Protein AF-A0A495REM9-F1 (afdb_monomer_lite)

Sequence (125 aa):
MIEILTAFIDEENCIGCGKCIRVCPTDAIVGAKHFLHTIVPKLCTSCEECINACPTDCISLKTPCAPMSEERESTLKAQKQQRILAAKNQPTVIQVPQQEAPDQRKQQIADAIARVKARKSGMLK

Foldseek 3Di:
DDQQKFKAFDQVQDQQCCQLCVQQPQSQWDDHRRTDIGGNSVRGPVPCRSCVRGPRSRMDIDRPDPDDDPVVVVVVVVVVVVVVVVCVPDPPPPPDPPPDPPVVVVVVVVVVVVVVVCVVVPVPD

Structure (mmCIF, N/CA/C/O backbone):
data_AF-A0A495REM9-F1
#
_entry.id   AF-A0A495REM9-F1
#
loop_
_atom_site.group_PDB
_atom_site.id
_atom_site.type_symbol
_atom_site.label_atom_id
_atom_site.label_alt_id
_atom_site.label_comp_id
_atom_site.label_asym_id
_atom_site.label_entity_id
_atom_site.label_seq_id
_atom_site.pdbx_PDB_ins_code
_atom_site.Cartn_x
_atom_site.Cartn_y
_atom_site.Cartn_z
_atom_site.occupancy
_atom_site.B_iso_or_equiv
_atom_site.auth_seq_id
_atom_site.auth_comp_id
_atom_site.auth_asym_id
_atom_site.auth_atom_id
_atom_site.pdbx_PDB_model_num
ATOM 1 N N . MET A 1 1 ? 27.442 -4.050 -0.912 1.00 50.69 1 MET A N 1
ATOM 2 C CA . MET A 1 1 ? 26.341 -3.399 -0.175 1.00 50.69 1 MET A CA 1
ATOM 3 C C . MET A 1 1 ? 25.117 -3.581 -1.053 1.00 50.69 1 MET A C 1
ATOM 5 O O . MET A 1 1 ? 25.155 -3.111 -2.178 1.00 50.69 1 MET A O 1
ATOM 9 N N . ILE A 1 2 ? 24.150 -4.407 -0.651 1.00 60.31 2 ILE A N 1
ATOM 10 C CA . ILE A 1 2 ? 22.954 -4.658 -1.468 1.00 60.31 2 ILE A CA 1
ATOM 11 C C . ILE A 1 2 ? 21.946 -3.582 -1.076 1.00 60.31 2 ILE A C 1
ATOM 13 O O . ILE A 1 2 ? 21.484 -3.567 0.064 1.00 60.31 2 ILE A O 1
ATOM 17 N N . GLU A 1 3 ? 21.668 -2.654 -1.985 1.00 67.12 3 GLU A N 1
ATOM 18 C CA . GLU A 1 3 ? 20.599 -1.675 -1.812 1.00 67.12 3 GLU A CA 1
ATOM 19 C C . GLU A 1 3 ? 19.264 -2.392 -2.012 1.00 67.12 3 GLU A C 1
ATOM 21 O O . GLU A 1 3 ? 18.839 -2.661 -3.131 1.00 67.12 3 GLU A O 1
ATOM 26 N N . ILE A 1 4 ? 18.629 -2.787 -0.909 1.00 80.75 4 ILE A N 1
ATOM 27 C CA . ILE A 1 4 ? 17.274 -3.334 -0.950 1.00 80.75 4 ILE A CA 1
ATOM 28 C C . ILE A 1 4 ? 16.324 -2.148 -1.095 1.00 80.75 4 ILE A C 1
ATOM 30 O O . ILE A 1 4 ? 16.265 -1.292 -0.215 1.00 80.75 4 ILE A O 1
ATOM 34 N N . LEU A 1 5 ? 15.582 -2.104 -2.197 1.00 91.31 5 LEU A N 1
ATOM 35 C CA . LEU A 1 5 ? 14.526 -1.125 -2.422 1.00 91.31 5 LEU A CA 1
ATOM 36 C C . LEU A 1 5 ? 13.169 -1.736 -2.082 1.00 91.31 5 LEU A C 1
ATOM 38 O O . LEU A 1 5 ? 12.933 -2.934 -2.227 1.00 91.31 5 LEU A O 1
ATOM 42 N N . THR A 1 6 ? 12.253 -0.908 -1.601 1.00 94.31 6 THR A N 1
ATOM 43 C CA . THR A 1 6 ? 10.878 -1.305 -1.305 1.00 94.31 6 THR A CA 1
ATOM 44 C C . THR A 1 6 ? 9.934 -0.269 -1.884 1.00 94.31 6 THR A C 1
ATOM 46 O O . THR A 1 6 ? 10.177 0.933 -1.785 1.00 94.31 6 THR A O 1
ATOM 49 N N . ALA A 1 7 ? 8.845 -0.725 -2.494 1.00 96.38 7 ALA A N 1
ATOM 50 C CA . ALA A 1 7 ? 7.817 0.182 -2.973 1.00 96.38 7 ALA A CA 1
ATOM 51 C C . ALA A 1 7 ? 7.105 0.878 -1.796 1.00 96.38 7 ALA A C 1
ATOM 53 O O . ALA A 1 7 ? 6.844 0.285 -0.750 1.00 96.38 7 ALA A O 1
ATOM 54 N N . PHE A 1 8 ? 6.775 2.148 -1.987 1.00 96.38 8 PHE A N 1
ATOM 55 C CA . PHE A 1 8 ? 6.133 3.038 -1.034 1.00 96.38 8 PHE A CA 1
ATOM 56 C C . PHE A 1 8 ? 4.952 3.722 -1.722 1.00 96.38 8 PHE A C 1
ATOM 58 O O . PHE A 1 8 ? 5.110 4.270 -2.813 1.00 96.38 8 PHE A O 1
ATOM 65 N N . ILE A 1 9 ? 3.786 3.691 -1.080 1.00 97.31 9 ILE A N 1
ATOM 66 C CA . ILE A 1 9 ? 2.550 4.303 -1.578 1.00 97.31 9 ILE A CA 1
ATOM 67 C C . ILE A 1 9 ? 2.369 5.641 -0.868 1.00 97.31 9 ILE A C 1
ATOM 69 O O . ILE A 1 9 ? 2.389 5.691 0.358 1.00 97.31 9 ILE A O 1
ATOM 73 N N . ASP A 1 10 ? 2.200 6.707 -1.640 1.00 97.12 10 ASP A N 1
ATOM 74 C CA . ASP A 1 10 ? 1.816 8.015 -1.125 1.00 97.12 10 ASP A CA 1
ATOM 75 C C . ASP A 1 10 ? 0.325 8.026 -0.762 1.00 97.12 10 ASP A C 1
ATOM 77 O O . ASP A 1 10 ? -0.547 7.857 -1.619 1.00 97.12 10 ASP A O 1
ATOM 81 N N . GLU A 1 11 ? 0.047 8.183 0.530 1.00 95.62 11 GLU A N 1
ATOM 82 C CA . GLU A 1 11 ? -1.293 8.089 1.107 1.00 95.62 11 GLU A CA 1
ATOM 83 C C . GLU A 1 11 ? -2.210 9.217 0.620 1.00 95.62 11 GLU A C 1
ATOM 85 O O . GLU A 1 11 ? -3.384 8.966 0.353 1.00 95.62 11 GLU A O 1
ATOM 90 N N . GLU A 1 12 ? -1.671 10.418 0.403 1.00 96.50 12 GLU A N 1
ATOM 91 C CA . GLU A 1 12 ? -2.445 11.593 -0.024 1.00 96.50 12 GLU A CA 1
ATOM 92 C C . GLU A 1 12 ? -2.982 11.448 -1.460 1.00 96.50 12 GLU A C 1
ATOM 94 O O . GLU A 1 12 ? -4.020 12.004 -1.815 1.00 96.50 12 GLU A O 1
ATOM 99 N N . ASN A 1 13 ? -2.291 10.660 -2.289 1.00 97.25 13 ASN A N 1
ATOM 100 C CA . ASN A 1 13 ? -2.597 10.477 -3.711 1.00 97.25 13 ASN A CA 1
ATOM 101 C C . ASN A 1 13 ? -3.208 9.100 -4.034 1.00 97.25 13 ASN A C 1
ATOM 103 O O . ASN A 1 13 ? -3.573 8.811 -5.182 1.00 97.25 13 ASN A O 1
ATOM 107 N N . CYS A 1 14 ? -3.338 8.223 -3.036 1.00 97.75 14 CYS A N 1
ATOM 108 C CA . CYS A 1 14 ? -3.898 6.891 -3.212 1.00 97.75 14 CYS A CA 1
ATOM 109 C C . CYS A 1 14 ? -5.432 6.921 -3.158 1.00 97.75 14 CYS A C 1
ATOM 111 O O . CYS A 1 14 ? -6.049 6.984 -2.100 1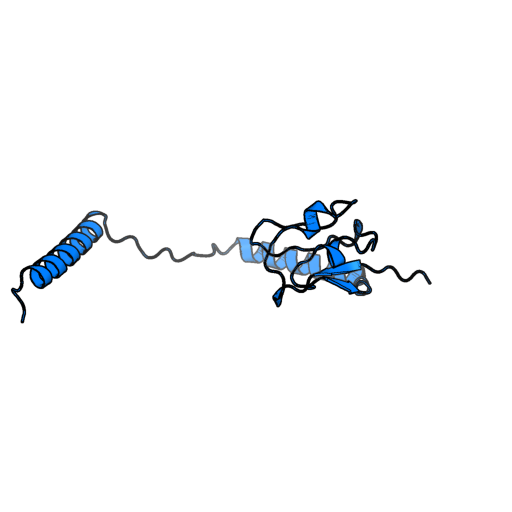.00 97.75 14 CYS A O 1
ATOM 113 N N . ILE A 1 15 ? -6.077 6.762 -4.314 1.00 97.12 15 ILE A N 1
ATOM 114 C CA . ILE A 1 15 ? -7.551 6.758 -4.432 1.00 97.12 15 ILE A CA 1
ATOM 115 C C . ILE A 1 15 ? -8.213 5.405 -4.113 1.00 97.12 15 ILE A C 1
ATOM 117 O O . ILE A 1 15 ? -9.405 5.207 -4.356 1.00 97.12 15 ILE A O 1
ATOM 121 N N . GLY A 1 16 ? -7.443 4.413 -3.664 1.00 97.12 16 GLY A N 1
ATOM 122 C CA . GLY A 1 16 ? -7.987 3.100 -3.315 1.00 97.12 16 GLY A CA 1
ATOM 123 C C . GLY A 1 16 ? -8.529 2.277 -4.498 1.00 97.12 16 GLY A C 1
ATOM 124 O O . GLY A 1 16 ? -9.467 1.496 -4.326 1.00 97.12 16 GLY A O 1
ATOM 125 N N . CYS A 1 17 ? -7.968 2.428 -5.707 1.00 97.06 17 CYS A N 1
ATOM 126 C CA . CYS A 1 17 ? -8.477 1.747 -6.910 1.00 97.06 17 CYS A CA 1
ATOM 127 C C . CYS A 1 17 ? -8.235 0.222 -6.939 1.00 97.06 17 CYS A C 1
ATOM 129 O O . CYS A 1 17 ? -8.956 -0.498 -7.632 1.00 97.06 17 CYS A O 1
ATOM 131 N N . GLY A 1 18 ? -7.222 -0.274 -6.217 1.00 96.44 18 GLY A N 1
ATOM 132 C CA . GLY A 1 18 ? -6.904 -1.702 -6.089 1.00 96.44 18 GLY A CA 1
ATOM 133 C C . GLY A 1 18 ? -6.234 -2.354 -7.307 1.00 96.44 18 GLY A C 1
ATOM 134 O O . GLY A 1 18 ? -6.081 -3.574 -7.326 1.00 96.44 18 GLY A O 1
ATOM 135 N N . LYS A 1 19 ? -5.824 -1.587 -8.330 1.00 97.38 19 LYS A N 1
ATOM 136 C CA . LYS A 1 19 ? -5.092 -2.136 -9.491 1.00 97.38 19 LYS A CA 1
ATOM 137 C C . LYS A 1 19 ? -3.729 -2.711 -9.097 1.00 97.38 19 LYS A C 1
ATOM 139 O O . LYS A 1 19 ? -3.368 -3.777 -9.579 1.00 97.38 19 LYS A O 1
ATOM 144 N N . CYS A 1 20 ? -3.027 -2.045 -8.180 1.00 97.75 20 CYS A N 1
ATOM 145 C CA . CYS A 1 20 ? -1.722 -2.464 -7.672 1.00 97.75 20 CYS A CA 1
ATOM 146 C C . CYS A 1 20 ? -1.748 -3.852 -7.005 1.00 97.75 20 CYS A C 1
ATOM 148 O O . CYS A 1 20 ? -0.818 -4.625 -7.208 1.00 97.75 20 CYS A O 1
ATOM 150 N N . ILE A 1 21 ? -2.823 -4.205 -6.285 1.00 97.12 21 ILE A N 1
ATOM 151 C CA . ILE A 1 21 ? -2.984 -5.540 -5.679 1.00 97.12 21 ILE A CA 1
ATOM 152 C C . ILE A 1 21 ? -2.976 -6.625 -6.762 1.00 97.12 21 ILE A C 1
ATOM 154 O O . ILE A 1 21 ? -2.282 -7.621 -6.628 1.00 97.12 21 ILE A O 1
ATOM 158 N N . ARG A 1 22 ? -3.720 -6.426 -7.858 1.00 96.38 22 ARG A N 1
ATOM 159 C CA . ARG A 1 22 ? -3.919 -7.460 -8.891 1.00 96.38 22 ARG A CA 1
ATOM 160 C C . ARG A 1 22 ? -2.660 -7.799 -9.682 1.00 96.38 22 ARG A C 1
ATOM 162 O O . ARG A 1 22 ? -2.599 -8.874 -10.264 1.00 96.38 22 ARG A O 1
ATOM 169 N N . VAL A 1 23 ? -1.716 -6.864 -9.763 1.00 97.81 23 VAL A N 1
ATOM 170 C CA . VAL A 1 23 ? -0.471 -7.031 -10.526 1.00 97.81 23 VAL A CA 1
ATOM 171 C C . VAL A 1 23 ? 0.702 -7.464 -9.652 1.00 97.81 23 VAL A C 1
ATOM 173 O O . VAL A 1 23 ? 1.760 -7.775 -10.182 1.00 97.81 23 VAL A O 1
ATOM 176 N N . CYS A 1 24 ? 0.555 -7.455 -8.323 1.00 98.00 24 CYS A N 1
ATOM 177 C CA . CYS A 1 24 ? 1.653 -7.791 -7.431 1.00 98.00 24 CYS A CA 1
ATOM 178 C C . CYS A 1 24 ? 1.891 -9.312 -7.439 1.00 98.00 24 CYS A C 1
ATOM 180 O O . CYS A 1 24 ? 1.033 -10.051 -6.966 1.00 98.00 24 CYS A O 1
ATOM 182 N N . PRO A 1 25 ? 3.049 -9.807 -7.914 1.00 97.19 25 PRO A N 1
ATOM 183 C CA . PRO A 1 25 ? 3.290 -11.247 -8.042 1.00 97.19 25 PRO A CA 1
ATOM 184 C C . PRO A 1 25 ? 3.497 -11.964 -6.700 1.00 97.19 25 PRO A C 1
ATOM 186 O O . PRO A 1 25 ? 3.475 -13.190 -6.648 1.00 97.19 25 PRO A O 1
ATOM 189 N N . THR A 1 26 ? 3.748 -11.215 -5.625 1.00 97.62 26 THR A N 1
ATOM 190 C CA . THR A 1 26 ? 4.027 -11.741 -4.280 1.00 97.62 26 THR A CA 1
ATOM 191 C C . THR A 1 26 ? 2.970 -11.350 -3.254 1.00 97.62 26 THR A C 1
ATOM 193 O O . THR A 1 26 ? 3.192 -11.533 -2.058 1.00 97.62 26 THR A O 1
ATOM 196 N N . ASP A 1 27 ? 1.855 -10.762 -3.701 1.00 96.69 27 ASP A N 1
ATOM 197 C CA . ASP A 1 27 ? 0.787 -10.255 -2.833 1.00 96.69 27 ASP A CA 1
ATOM 198 C C . ASP A 1 27 ? 1.301 -9.334 -1.704 1.00 96.69 27 ASP A C 1
ATOM 200 O O . ASP A 1 27 ? 0.770 -9.290 -0.595 1.00 96.69 27 ASP A O 1
ATOM 204 N N . ALA A 1 28 ? 2.353 -8.554 -1.979 1.00 97.44 28 ALA A N 1
ATOM 205 C CA . ALA A 1 28 ? 2.977 -7.671 -0.994 1.00 97.44 28 ALA A CA 1
ATOM 206 C C . ALA A 1 28 ? 2.130 -6.434 -0.644 1.00 97.44 28 ALA A C 1
ATOM 208 O O . ALA A 1 28 ? 2.526 -5.657 0.223 1.00 97.44 28 ALA A O 1
ATOM 209 N N . ILE A 1 29 ? 1.004 -6.203 -1.321 1.00 97.69 29 ILE A N 1
ATOM 210 C CA . ILE A 1 29 ? 0.173 -5.004 -1.165 1.00 97.69 29 ILE A CA 1
ATOM 211 C C . ILE A 1 29 ? -1.129 -5.375 -0.463 1.00 97.69 29 ILE A C 1
ATOM 213 O O . ILE A 1 29 ? -1.889 -6.209 -0.944 1.00 97.69 29 ILE A O 1
ATOM 217 N N . VAL A 1 30 ? -1.411 -4.705 0.652 1.00 97.25 30 VAL A N 1
ATOM 218 C CA . VAL A 1 30 ? -2.603 -4.920 1.477 1.00 97.25 30 VAL A CA 1
ATOM 219 C C . VAL A 1 30 ? -3.493 -3.687 1.410 1.00 97.25 30 VAL A C 1
ATOM 221 O O . VAL A 1 30 ? -3.012 -2.558 1.457 1.00 97.25 30 VAL A O 1
ATOM 224 N N . GLY A 1 31 ? -4.801 -3.893 1.302 1.00 95.12 31 GLY A N 1
ATOM 225 C CA . GLY A 1 31 ? -5.797 -2.827 1.285 1.00 95.12 31 GLY A CA 1
ATOM 226 C C . GLY A 1 31 ? -7.154 -3.349 0.829 1.00 95.12 31 GLY A C 1
ATOM 227 O O . GLY A 1 31 ? -7.339 -4.548 0.620 1.00 95.12 31 GLY A O 1
ATOM 228 N N . ALA A 1 32 ? -8.110 -2.440 0.677 1.00 93.38 32 ALA A N 1
ATOM 229 C CA . ALA A 1 32 ? -9.445 -2.749 0.185 1.00 93.38 32 ALA A CA 1
ATOM 230 C C . ALA A 1 32 ? -9.896 -1.693 -0.827 1.00 93.38 32 ALA A C 1
ATOM 232 O O . ALA A 1 32 ? -9.351 -0.592 -0.906 1.00 93.38 32 ALA A O 1
ATOM 233 N N . LYS A 1 33 ? -10.925 -2.022 -1.611 1.00 90.94 33 LYS A N 1
ATOM 234 C CA . LYS A 1 33 ? -11.501 -1.085 -2.580 1.00 90.94 33 LYS A CA 1
ATOM 235 C C . LYS A 1 33 ? -11.996 0.173 -1.855 1.00 90.94 33 LYS A C 1
ATOM 237 O O . LYS A 1 33 ? -12.752 0.050 -0.898 1.00 90.94 33 LYS A O 1
ATOM 242 N N . HIS A 1 34 ? -11.613 1.350 -2.348 1.00 93.12 34 HIS A N 1
ATOM 243 C CA . HIS A 1 34 ? -11.891 2.660 -1.736 1.00 93.12 34 HIS A CA 1
ATOM 244 C C . HIS A 1 34 ? -11.194 2.919 -0.389 1.00 93.12 34 HIS A C 1
ATOM 246 O O . HIS A 1 34 ? -11.535 3.880 0.294 1.00 93.12 34 HIS A O 1
ATOM 252 N N . PHE A 1 35 ? -10.203 2.103 -0.027 1.00 95.56 35 PHE A N 1
ATOM 253 C CA . PHE A 1 35 ? -9.333 2.331 1.123 1.00 95.56 35 PHE A CA 1
ATOM 254 C C . PHE A 1 35 ? -7.878 2.479 0.681 1.00 95.56 35 PHE A C 1
ATOM 256 O O . PHE A 1 35 ? -7.494 2.063 -0.416 1.00 95.56 35 PHE A O 1
ATOM 263 N N . LEU A 1 36 ? -7.071 3.080 1.5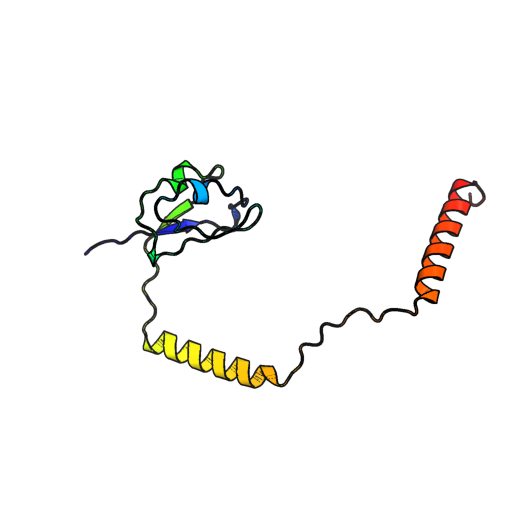55 1.00 96.12 36 LEU A N 1
ATOM 264 C CA . LEU A 1 36 ? -5.636 3.203 1.349 1.00 96.12 36 LEU A CA 1
ATOM 265 C C . LEU A 1 36 ? -4.982 1.821 1.294 1.00 96.12 36 LEU A C 1
ATOM 267 O O . LEU A 1 36 ? -5.394 0.877 1.973 1.00 96.12 36 LEU A O 1
ATOM 271 N N . HIS A 1 37 ? -3.960 1.730 0.455 1.00 97.75 37 HIS A N 1
ATOM 272 C CA . HIS A 1 37 ? -3.151 0.535 0.285 1.00 97.75 37 HIS A CA 1
ATOM 273 C C . HIS A 1 37 ? -1.804 0.730 0.975 1.00 97.75 37 HIS A C 1
ATOM 275 O O . HIS A 1 37 ? -1.255 1.830 0.970 1.00 97.75 37 HIS A O 1
ATOM 281 N N . THR A 1 38 ? -1.244 -0.347 1.511 1.00 96.38 38 THR A N 1
ATOM 282 C CA . THR A 1 38 ? 0.056 -0.355 2.186 1.00 96.38 38 THR A CA 1
ATOM 283 C C . THR A 1 38 ? 0.884 -1.532 1.695 1.00 96.38 38 THR A C 1
ATOM 285 O O . THR A 1 38 ? 0.354 -2.600 1.391 1.00 96.38 38 THR A O 1
ATOM 288 N N . ILE A 1 39 ? 2.199 -1.344 1.620 1.00 96.31 39 ILE A N 1
ATOM 289 C CA . ILE A 1 39 ? 3.143 -2.364 1.159 1.00 96.31 39 ILE A CA 1
ATOM 290 C C . ILE A 1 39 ? 3.766 -3.061 2.362 1.00 96.31 39 ILE A C 1
ATOM 292 O O . ILE A 1 39 ? 4.179 -2.410 3.317 1.00 96.31 39 ILE A O 1
ATOM 296 N N . VAL A 1 40 ? 3.842 -4.389 2.305 1.00 95.38 40 VAL A N 1
ATOM 297 C CA . VAL A 1 40 ? 4.527 -5.248 3.271 1.00 95.38 40 VAL A CA 1
ATOM 298 C C . VAL A 1 40 ? 5.976 -5.414 2.803 1.00 95.38 40 VAL A C 1
ATOM 300 O O . VAL A 1 40 ? 6.231 -6.199 1.886 1.00 95.38 40 VAL A O 1
ATOM 303 N N . PRO A 1 41 ? 6.961 -4.730 3.422 1.00 92.44 41 PRO A N 1
ATOM 304 C CA . PRO A 1 41 ? 8.327 -4.671 2.891 1.00 92.44 41 PRO A CA 1
ATOM 305 C C . PRO A 1 41 ? 8.987 -6.041 2.743 1.00 92.44 41 PRO A C 1
ATOM 307 O O . PRO A 1 41 ? 9.718 -6.283 1.794 1.00 92.44 41 PRO A O 1
ATOM 310 N N . LYS A 1 42 ? 8.667 -6.968 3.652 1.00 91.69 42 LYS A N 1
ATOM 311 C CA . LYS A 1 42 ? 9.225 -8.328 3.677 1.00 91.69 42 LYS A CA 1
ATOM 312 C C . LYS A 1 42 ? 8.847 -9.184 2.463 1.00 91.69 42 LYS A C 1
ATOM 314 O O . LYS A 1 42 ? 9.516 -10.178 2.216 1.00 91.69 42 LYS A O 1
ATOM 319 N N . LEU A 1 43 ? 7.767 -8.838 1.764 1.00 95.31 43 LEU A N 1
ATOM 320 C CA . LEU A 1 43 ? 7.267 -9.573 0.596 1.00 95.31 43 LEU A CA 1
ATOM 321 C C . LEU A 1 43 ? 7.525 -8.824 -0.716 1.00 95.31 43 LEU A C 1
ATOM 323 O O . LEU A 1 43 ? 7.323 -9.374 -1.797 1.00 95.31 43 LEU A O 1
ATOM 327 N N . CYS A 1 44 ? 7.941 -7.560 -0.639 1.00 95.88 44 CYS A N 1
ATOM 328 C CA . CYS A 1 44 ? 8.198 -6.741 -1.810 1.00 95.88 44 CYS A CA 1
ATOM 329 C C . CYS A 1 44 ? 9.537 -7.138 -2.439 1.00 95.88 44 CYS A C 1
ATOM 331 O O . CYS A 1 44 ? 10.572 -7.114 -1.782 1.00 95.88 44 CYS A O 1
ATOM 333 N N . THR A 1 45 ? 9.512 -7.465 -3.728 1.00 94.69 45 THR A N 1
ATOM 334 C CA . THR A 1 45 ? 10.699 -7.833 -4.516 1.00 94.69 45 THR A CA 1
ATOM 335 C C . THR A 1 45 ? 11.187 -6.705 -5.422 1.00 94.69 45 THR A C 1
ATOM 337 O O . THR A 1 45 ? 12.002 -6.951 -6.304 1.00 94.69 45 THR A O 1
ATOM 340 N N . SER A 1 46 ? 10.642 -5.491 -5.256 1.00 94.69 46 SER A N 1
ATOM 341 C CA . SER A 1 46 ? 10.916 -4.331 -6.117 1.00 94.69 46 SER A CA 1
ATOM 342 C C . SER A 1 46 ? 10.785 -4.634 -7.621 1.00 94.69 46 SER A C 1
ATOM 344 O O . SER A 1 46 ? 11.612 -4.210 -8.411 1.00 94.69 46 SER A O 1
ATOM 346 N N . CYS A 1 47 ? 9.745 -5.377 -8.022 1.00 96.06 47 CYS A N 1
ATOM 347 C CA . CYS A 1 47 ? 9.478 -5.713 -9.430 1.00 96.06 47 CYS A CA 1
ATOM 348 C C . CYS A 1 47 ? 8.791 -4.595 -10.235 1.00 96.06 47 CYS A C 1
ATOM 350 O O . CYS A 1 47 ? 8.579 -4.757 -11.427 1.00 96.06 47 CYS A O 1
ATOM 352 N N . GLU A 1 48 ? 8.406 -3.491 -9.585 1.00 95.94 48 GLU A N 1
ATOM 353 C CA . GLU A 1 48 ? 7.870 -2.266 -10.211 1.00 95.94 48 GLU A CA 1
ATOM 354 C C . GLU A 1 48 ? 6.521 -2.383 -10.951 1.00 95.94 48 GLU A C 1
ATOM 356 O O . GLU A 1 48 ? 5.921 -1.362 -11.272 1.00 95.94 48 GLU A O 1
ATOM 361 N N . GLU A 1 49 ? 5.941 -3.577 -11.098 1.00 97.56 49 GLU A N 1
ATOM 362 C CA . GLU A 1 49 ? 4.631 -3.782 -11.750 1.00 97.56 49 GLU A CA 1
ATOM 363 C C . GLU A 1 49 ? 3.508 -2.908 -11.163 1.00 97.56 49 GLU A C 1
ATOM 365 O O . GLU A 1 49 ? 2.662 -2.356 -11.869 1.00 97.56 49 GLU A O 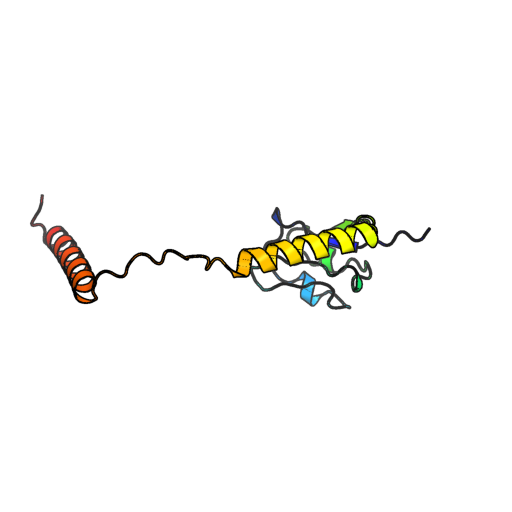1
ATOM 370 N N . CYS A 1 50 ? 3.517 -2.731 -9.839 1.00 97.94 50 CYS A N 1
ATOM 371 C CA . CYS A 1 50 ? 2.541 -1.894 -9.148 1.00 97.94 50 CYS A CA 1
ATOM 372 C C . CYS A 1 50 ? 2.638 -0.403 -9.511 1.00 97.94 50 CYS A C 1
ATOM 374 O O . CYS A 1 50 ? 1.607 0.269 -9.482 1.00 97.94 50 CYS A O 1
ATOM 376 N N . ILE A 1 51 ? 3.829 0.089 -9.876 1.00 97.81 51 ILE A N 1
ATOM 377 C CA . ILE A 1 51 ? 4.055 1.478 -10.294 1.00 97.81 51 ILE A CA 1
ATOM 378 C C . ILE A 1 51 ? 3.315 1.713 -11.610 1.00 97.81 51 ILE A C 1
ATOM 380 O O . ILE A 1 51 ? 2.439 2.568 -11.668 1.00 97.81 51 ILE A O 1
ATOM 384 N N . ASN A 1 52 ? 3.557 0.857 -12.606 1.00 96.94 52 ASN A N 1
ATOM 385 C CA . ASN A 1 52 ? 2.921 0.942 -13.925 1.00 96.94 52 ASN A CA 1
ATOM 386 C C . ASN A 1 52 ? 1.392 0.766 -13.874 1.00 96.94 52 ASN A C 1
ATOM 388 O O . ASN A 1 52 ? 0.660 1.298 -14.708 1.00 96.94 52 ASN A O 1
ATOM 392 N N . ALA A 1 53 ? 0.884 0.001 -12.904 1.00 97.44 53 ALA A N 1
ATOM 393 C CA . ALA A 1 53 ? -0.550 -0.234 -12.752 1.00 97.44 53 ALA A CA 1
ATOM 394 C C . ALA A 1 53 ? -1.300 0.899 -12.030 1.00 97.44 53 ALA A C 1
ATOM 396 O O . ALA A 1 53 ? -2.539 0.936 -12.082 1.00 97.44 53 ALA A O 1
ATOM 397 N N . CYS A 1 54 ? -0.598 1.779 -11.307 1.00 97.88 54 CYS A N 1
ATOM 398 C CA . CYS A 1 54 ? -1.224 2.811 -10.491 1.00 97.88 54 CYS A CA 1
ATOM 399 C C . CYS A 1 54 ? -1.706 3.981 -11.364 1.00 97.88 54 CYS A C 1
ATOM 401 O O . CYS A 1 54 ? -0.893 4.678 -11.949 1.00 97.88 54 CYS A O 1
ATOM 403 N N . PRO A 1 55 ? -3.018 4.268 -11.434 1.00 97.19 55 PRO A N 1
ATOM 404 C CA . PRO A 1 55 ? -3.537 5.307 -12.323 1.00 97.19 55 PRO A CA 1
ATOM 405 C C . PRO A 1 55 ? -3.263 6.741 -11.843 1.00 97.19 55 PRO A C 1
ATOM 407 O O . PRO A 1 55 ? -3.586 7.677 -12.564 1.00 97.19 55 PRO A O 1
ATOM 410 N N . THR A 1 56 ? -2.766 6.916 -10.616 1.00 97.69 56 THR A N 1
ATOM 411 C CA . THR A 1 56 ? -2.409 8.220 -10.035 1.00 97.69 56 THR A CA 1
ATOM 412 C C . THR A 1 56 ? -0.904 8.370 -9.830 1.00 97.69 56 THR A C 1
ATOM 414 O O . THR A 1 56 ? -0.483 9.332 -9.196 1.00 97.69 56 THR A O 1
ATOM 417 N N . ASP A 1 57 ? -0.107 7.402 -10.301 1.00 97.38 57 ASP A N 1
ATOM 418 C CA . ASP A 1 57 ? 1.357 7.387 -10.179 1.00 97.38 57 ASP A CA 1
ATOM 419 C C . ASP A 1 57 ? 1.870 7.593 -8.737 1.00 97.38 57 ASP A C 1
ATOM 421 O O . ASP A 1 57 ? 2.978 8.063 -8.496 1.00 97.38 57 ASP A O 1
ATOM 425 N N . CYS A 1 58 ? 1.069 7.207 -7.737 1.00 97.75 58 CYS A N 1
ATOM 426 C CA . CYS A 1 58 ? 1.359 7.464 -6.324 1.00 97.75 58 CYS A CA 1
ATOM 427 C C . CYS A 1 58 ? 2.327 6.450 -5.677 1.00 97.75 58 CYS A C 1
ATOM 429 O O . CYS A 1 58 ? 2.384 6.359 -4.450 1.00 97.75 58 CYS A O 1
ATOM 431 N N . ILE A 1 59 ? 3.038 5.626 -6.457 1.00 97.88 59 ILE A N 1
ATOM 432 C CA . ILE A 1 59 ? 3.905 4.548 -5.948 1.00 97.88 59 ILE A CA 1
ATOM 433 C C . ILE A 1 59 ? 5.350 4.793 -6.386 1.00 97.88 59 ILE A C 1
ATOM 435 O O . ILE A 1 59 ? 5.616 5.014 -7.560 1.00 97.88 59 ILE A O 1
ATOM 439 N N . SER A 1 60 ? 6.292 4.722 -5.444 1.00 96.62 60 SER A N 1
ATOM 440 C CA . SER A 1 60 ? 7.727 4.959 -5.679 1.00 96.62 60 SER A CA 1
ATOM 441 C C . SER A 1 60 ? 8.589 3.916 -4.974 1.00 96.62 60 SER A C 1
ATOM 443 O O . SER A 1 60 ? 8.194 3.400 -3.933 1.00 96.62 60 SER A O 1
ATOM 445 N N . LEU A 1 61 ? 9.774 3.602 -5.499 1.00 95.06 61 LEU A N 1
ATOM 446 C CA . LEU A 1 61 ? 10.755 2.796 -4.768 1.00 95.06 61 LEU A CA 1
ATOM 447 C C . LEU A 1 61 ? 11.545 3.680 -3.802 1.00 95.06 61 LEU A C 1
ATOM 449 O O . LEU A 1 61 ? 12.059 4.731 -4.179 1.00 95.06 61 LEU A O 1
ATOM 453 N N . LYS A 1 62 ? 11.653 3.241 -2.549 1.00 92.56 62 LYS A N 1
ATOM 454 C CA . LYS A 1 62 ? 12.445 3.900 -1.511 1.00 92.56 62 LYS A CA 1
ATOM 455 C C . LYS A 1 62 ? 13.324 2.884 -0.802 1.00 92.56 62 LYS A C 1
ATOM 457 O O . LYS A 1 62 ? 12.951 1.720 -0.644 1.00 92.56 62 LYS A O 1
ATOM 462 N N . THR A 1 63 ? 14.471 3.341 -0.318 1.00 88.44 63 THR A N 1
ATOM 463 C CA . THR A 1 63 ? 15.253 2.576 0.651 1.00 88.44 63 THR A CA 1
ATOM 464 C C . THR A 1 63 ? 14.429 2.467 1.933 1.00 88.44 63 THR A C 1
ATOM 466 O O . THR A 1 63 ? 13.959 3.497 2.434 1.00 88.44 63 THR A O 1
ATOM 469 N N . PRO A 1 64 ? 14.206 1.257 2.473 1.00 77.81 64 PRO A N 1
ATOM 470 C CA . PRO A 1 64 ? 13.537 1.125 3.751 1.00 77.81 64 PRO A CA 1
ATOM 471 C C . PRO A 1 64 ? 14.336 1.905 4.797 1.00 77.81 64 PRO A C 1
ATOM 473 O O . PRO A 1 64 ? 15.567 1.846 4.838 1.00 77.81 64 PRO A O 1
ATOM 476 N N . CYS A 1 65 ? 13.624 2.673 5.623 1.00 70.31 65 CYS A N 1
ATOM 477 C CA . CYS A 1 65 ? 14.235 3.347 6.762 1.00 70.31 65 CYS A CA 1
ATOM 478 C C . CYS A 1 65 ? 14.996 2.303 7.590 1.00 70.31 65 CYS A C 1
ATOM 480 O O . CYS A 1 65 ? 14.495 1.189 7.776 1.00 70.31 65 CYS A O 1
ATOM 482 N N . ALA A 1 66 ? 16.207 2.648 8.038 1.00 69.56 66 ALA A N 1
ATOM 483 C CA . ALA A 1 66 ? 17.039 1.733 8.806 1.00 69.56 66 ALA A CA 1
ATOM 484 C C . ALA A 1 66 ? 16.220 1.128 9.960 1.00 69.56 66 ALA A C 1
ATOM 486 O O . ALA A 1 66 ? 15.482 1.864 10.630 1.00 69.56 66 ALA A O 1
ATOM 487 N N . PRO A 1 67 ? 16.313 -0.194 10.192 1.00 68.56 67 PRO A N 1
ATOM 488 C CA . PRO A 1 67 ? 15.604 -0.808 11.300 1.00 68.56 67 PRO A CA 1
ATOM 489 C C . PRO A 1 67 ? 16.016 -0.105 12.596 1.00 68.56 67 PRO A C 1
ATOM 491 O O . PRO A 1 67 ? 17.201 0.135 12.840 1.00 68.56 67 PRO A O 1
ATOM 494 N N . MET A 1 68 ? 15.035 0.258 13.425 1.00 69.50 68 MET A N 1
ATOM 495 C CA . MET A 1 68 ? 15.342 0.710 14.780 1.00 69.50 68 MET A CA 1
ATOM 496 C C . MET A 1 68 ? 16.049 -0.426 15.528 1.00 69.50 68 MET A C 1
ATOM 498 O O . MET A 1 68 ? 15.732 -1.591 15.300 1.00 69.50 68 MET A O 1
ATOM 502 N N . SER A 1 69 ? 16.993 -0.105 16.419 1.00 81.62 69 SER A N 1
ATOM 503 C CA . SER A 1 69 ? 17.690 -1.137 17.196 1.00 81.62 69 SER A CA 1
ATOM 504 C C . SER A 1 69 ? 16.703 -1.998 17.994 1.00 81.62 69 SER A C 1
ATOM 506 O O . SER A 1 69 ? 15.694 -1.495 18.497 1.00 81.62 69 SER A O 1
ATOM 508 N N . GLU A 1 70 ? 17.005 -3.290 18.139 1.00 82.56 70 GLU A N 1
ATOM 509 C CA . GLU A 1 70 ? 16.156 -4.254 18.862 1.00 82.56 70 GLU A CA 1
ATOM 510 C C . GLU A 1 70 ? 15.864 -3.799 20.304 1.00 82.56 70 GLU A C 1
ATOM 512 O O . GLU A 1 70 ? 14.754 -3.936 20.823 1.00 82.56 70 GLU A O 1
ATOM 517 N N . GLU A 1 71 ? 16.849 -3.170 20.943 1.00 85.69 71 GLU A N 1
ATOM 518 C CA . GLU A 1 71 ? 16.752 -2.568 22.277 1.00 85.69 71 GLU A CA 1
ATOM 519 C C . GLU A 1 71 ? 15.731 -1.423 22.308 1.00 85.69 71 GLU A C 1
ATOM 521 O O . GLU A 1 71 ? 14.901 -1.320 23.215 1.00 85.69 71 GLU A O 1
ATOM 526 N N . ARG A 1 72 ? 15.748 -0.563 21.283 1.00 85.06 72 ARG A N 1
ATOM 527 C CA . ARG A 1 72 ? 14.808 0.552 21.163 1.00 85.06 72 ARG A CA 1
ATOM 528 C C . ARG A 1 72 ? 13.405 0.027 20.887 1.00 85.06 72 ARG A C 1
ATOM 530 O O . ARG A 1 72 ? 12.453 0.477 21.520 1.00 85.06 72 ARG A O 1
ATOM 537 N N . GLU A 1 73 ? 13.265 -0.964 20.012 1.00 87.75 73 GLU A N 1
ATOM 538 C CA . GLU A 1 73 ? 11.978 -1.601 19.739 1.00 87.75 73 GLU A CA 1
ATOM 539 C C . GLU A 1 73 ? 11.392 -2.285 20.987 1.00 87.75 73 GLU A C 1
ATOM 541 O O . GLU A 1 73 ? 10.218 -2.077 21.308 1.00 87.75 73 GLU A O 1
ATOM 546 N N . SER A 1 74 ? 12.196 -3.054 21.726 1.00 87.56 74 SER A N 1
ATOM 547 C CA . SER A 1 74 ? 11.758 -3.736 22.952 1.00 87.56 74 SER A CA 1
ATOM 548 C C . SER A 1 74 ? 11.343 -2.747 24.044 1.00 87.56 74 SER A C 1
ATOM 550 O O . SER A 1 74 ? 10.283 -2.915 24.653 1.00 87.56 74 SER A O 1
ATOM 552 N N . THR A 1 75 ? 12.096 -1.659 24.217 1.00 91.75 75 THR A N 1
ATOM 553 C CA . THR A 1 75 ? 11.765 -0.582 25.159 1.00 91.75 75 THR A CA 1
ATOM 554 C C . THR A 1 75 ? 10.429 0.079 24.812 1.00 91.75 75 THR A C 1
ATOM 556 O O . THR A 1 75 ? 9.563 0.212 25.679 1.00 91.75 75 THR A O 1
ATOM 559 N N . LEU A 1 76 ? 10.209 0.445 23.542 1.00 89.94 76 LEU A N 1
ATOM 560 C CA . LEU A 1 76 ? 8.945 1.048 23.103 1.00 89.94 76 LEU A CA 1
ATOM 561 C C . LEU A 1 76 ? 7.759 0.085 23.273 1.00 89.94 76 LEU A C 1
ATOM 563 O O . LEU A 1 76 ? 6.681 0.504 23.702 1.00 89.94 76 LEU A O 1
ATOM 567 N N . LYS A 1 77 ? 7.944 -1.207 22.971 1.00 91.62 77 LYS A N 1
ATOM 568 C CA . LYS A 1 77 ? 6.914 -2.239 23.174 1.00 91.62 77 LYS A CA 1
ATOM 569 C C . LYS A 1 77 ? 6.559 -2.397 24.652 1.00 91.62 77 LYS A C 1
ATOM 571 O O . LYS A 1 77 ? 5.373 -2.415 24.982 1.00 91.62 77 LYS A O 1
ATOM 576 N N . ALA A 1 78 ? 7.556 -2.452 25.537 1.00 91.06 78 ALA A N 1
ATOM 577 C CA . ALA A 1 78 ? 7.347 -2.546 26.980 1.00 91.06 78 ALA A CA 1
ATOM 578 C C . ALA A 1 78 ? 6.601 -1.318 27.527 1.00 91.06 78 ALA A C 1
ATOM 580 O O . ALA A 1 78 ? 5.605 -1.466 28.236 1.00 91.06 78 ALA A O 1
ATOM 581 N N . GLN A 1 79 ? 7.009 -0.110 27.125 1.00 92.38 79 GLN A N 1
ATOM 582 C CA . GLN A 1 79 ? 6.324 1.133 27.493 1.00 92.38 79 GLN A CA 1
ATOM 583 C C . GLN A 1 79 ? 4.869 1.155 27.001 1.00 92.38 79 GLN A C 1
ATOM 585 O O . GLN A 1 79 ? 3.957 1.487 27.761 1.00 92.38 79 GLN A O 1
ATOM 590 N N . LYS A 1 80 ? 4.617 0.767 25.742 1.00 91.81 80 LYS A N 1
ATOM 591 C CA . LYS A 1 80 ? 3.255 0.665 25.194 1.00 91.81 80 LYS A CA 1
ATOM 592 C C . LYS A 1 80 ? 2.412 -0.333 25.989 1.00 91.81 80 LYS A C 1
ATOM 594 O O . LYS A 1 80 ? 1.272 -0.020 26.325 1.00 91.81 80 LYS A O 1
ATOM 599 N N . GLN A 1 81 ? 2.967 -1.497 26.325 1.00 90.81 81 GLN A N 1
ATOM 600 C CA . GLN A 1 81 ? 2.272 -2.516 27.109 1.00 90.81 81 GLN A CA 1
ATOM 601 C C . GLN A 1 81 ? 1.902 -2.001 28.505 1.00 90.81 81 GLN A C 1
ATOM 603 O O . GLN A 1 81 ? 0.758 -2.164 28.925 1.00 90.81 81 GLN A O 1
ATOM 608 N N . GLN A 1 82 ? 2.821 -1.320 29.194 1.00 89.38 82 GLN A N 1
ATOM 609 C CA . GLN A 1 82 ? 2.548 -0.695 30.493 1.00 89.38 82 GLN A CA 1
ATOM 610 C C . GLN A 1 82 ? 1.407 0.331 30.403 1.00 89.38 82 GLN A C 1
ATOM 612 O O . GLN A 1 82 ? 0.493 0.307 31.226 1.00 89.38 82 GLN A O 1
ATOM 617 N N . ARG A 1 83 ? 1.397 1.179 29.362 1.00 87.75 83 ARG A N 1
ATOM 618 C CA . ARG A 1 83 ? 0.313 2.152 29.128 1.00 87.75 83 ARG A CA 1
ATOM 619 C C . ARG A 1 83 ? -1.032 1.481 28.861 1.00 87.75 83 ARG A C 1
ATOM 621 O O . ARG A 1 83 ? -2.039 1.926 29.399 1.00 87.75 83 ARG A O 1
ATOM 628 N N . ILE A 1 84 ? -1.063 0.413 28.061 1.00 86.12 84 ILE A N 1
ATOM 629 C CA . ILE A 1 84 ? -2.292 -0.350 27.788 1.00 86.12 84 ILE A CA 1
ATOM 630 C C . ILE A 1 84 ? -2.829 -0.983 29.074 1.00 86.12 84 ILE A C 1
ATOM 632 O O . ILE A 1 84 ? -4.029 -0.919 29.328 1.00 86.12 84 ILE A O 1
ATOM 636 N N . LEU A 1 85 ? -1.958 -1.578 29.895 1.00 84.94 85 LEU A N 1
ATOM 637 C CA . LEU A 1 85 ? -2.346 -2.168 31.178 1.00 84.94 85 LEU A CA 1
ATOM 638 C C . LEU A 1 85 ? -2.922 -1.116 32.135 1.00 84.94 85 LEU A C 1
ATOM 640 O O . LEU A 1 85 ? -3.935 -1.380 32.773 1.00 84.94 85 LEU A O 1
ATOM 644 N N . ALA A 1 86 ? -2.339 0.085 32.176 1.00 82.06 86 ALA A N 1
ATOM 645 C CA . ALA A 1 86 ? -2.878 1.199 32.954 1.00 82.06 86 ALA A CA 1
ATOM 646 C C . ALA A 1 86 ? -4.228 1.711 32.404 1.00 82.06 86 ALA A C 1
ATOM 648 O O . ALA A 1 86 ? -5.137 2.005 33.176 1.00 82.06 86 ALA A O 1
ATOM 649 N N . ALA A 1 87 ? -4.385 1.779 31.076 1.00 77.06 87 ALA A N 1
ATOM 650 C CA . ALA A 1 87 ? -5.597 2.273 30.417 1.00 77.06 87 ALA A CA 1
ATOM 651 C C . ALA A 1 87 ? -6.784 1.296 30.476 1.00 77.06 87 ALA A C 1
ATOM 653 O O . ALA A 1 87 ? -7.930 1.733 30.452 1.00 77.06 87 ALA A O 1
ATOM 654 N N . LYS A 1 88 ? -6.545 -0.017 30.606 1.00 67.38 88 LYS A N 1
ATOM 655 C CA . LYS A 1 88 ? -7.614 -1.026 30.754 1.00 67.38 88 LYS A CA 1
ATOM 656 C C . LYS A 1 88 ? -8.511 -0.812 31.984 1.00 67.38 88 LYS A C 1
ATOM 658 O O . LYS A 1 88 ? -9.584 -1.403 32.040 1.00 67.38 88 LYS A O 1
ATOM 663 N N . ASN A 1 89 ? -8.115 0.055 32.916 1.00 63.69 89 ASN A N 1
ATOM 664 C CA . ASN A 1 89 ? -8.904 0.435 34.090 1.00 63.69 89 ASN A CA 1
ATOM 665 C C . ASN A 1 89 ? -9.772 1.691 33.891 1.00 63.69 89 ASN A C 1
ATOM 667 O O . ASN A 1 89 ? -10.404 2.145 34.843 1.00 63.69 89 ASN A O 1
ATOM 671 N N . GLN A 1 90 ? -9.836 2.258 32.684 1.00 60.28 90 GLN A N 1
ATOM 672 C CA . GLN A 1 90 ? -10.768 3.335 32.359 1.00 60.28 90 GLN A CA 1
ATOM 673 C C . GLN A 1 90 ? -11.624 2.925 31.159 1.00 60.28 90 GLN A C 1
ATOM 675 O O . GLN A 1 90 ? -11.116 2.876 30.037 1.00 60.28 90 GLN A O 1
ATOM 680 N N . PRO A 1 91 ? -12.923 2.631 31.350 1.00 59.97 91 PRO A N 1
ATOM 681 C CA . PRO A 1 91 ? -13.815 2.468 30.217 1.00 59.97 91 PRO A CA 1
ATOM 682 C C . PRO A 1 91 ? -13.827 3.784 29.437 1.00 59.97 91 PRO A C 1
ATOM 684 O O . PRO A 1 91 ? -14.168 4.839 29.971 1.00 59.97 91 PRO A O 1
ATOM 687 N N . THR A 1 92 ? -13.421 3.735 28.170 1.00 58.84 92 THR A N 1
ATOM 688 C CA . THR A 1 92 ? -13.600 4.859 27.255 1.00 58.84 92 THR A CA 1
ATOM 689 C C . THR A 1 92 ? -15.101 5.048 27.081 1.00 58.84 92 THR A C 1
ATOM 691 O O . THR A 1 92 ? -15.755 4.269 26.389 1.00 58.84 92 THR A O 1
ATOM 694 N N . VAL A 1 93 ? -15.672 6.038 27.767 1.00 61.34 93 VAL A N 1
ATOM 695 C CA . VAL A 1 93 ? -17.090 6.365 27.626 1.00 61.34 93 VAL A CA 1
ATOM 696 C C . VAL A 1 93 ? -17.259 7.010 26.258 1.00 61.34 93 VAL A C 1
ATOM 698 O O . VAL A 1 93 ? -17.033 8.206 26.087 1.00 61.34 93 VAL A O 1
ATOM 701 N N . ILE A 1 94 ? -17.649 6.213 25.266 1.00 61.41 94 ILE A N 1
ATOM 702 C CA . ILE A 1 94 ? -18.297 6.755 24.076 1.00 61.41 94 ILE A CA 1
ATOM 703 C C . ILE A 1 94 ? -19.603 7.345 24.598 1.00 61.41 94 ILE A C 1
ATOM 705 O O . ILE A 1 94 ? -20.515 6.607 24.971 1.00 61.41 94 ILE A O 1
ATOM 709 N N . GLN A 1 95 ? -19.664 8.671 24.713 1.00 61.38 95 GLN A N 1
ATOM 710 C CA . GLN A 1 95 ? -20.901 9.362 25.050 1.00 61.38 95 GLN A CA 1
ATOM 711 C C . GLN A 1 95 ? -21.863 9.170 23.879 1.00 61.38 95 GLN A C 1
ATOM 713 O O . GLN A 1 95 ? -21.864 9.926 22.911 1.00 61.38 95 GLN A O 1
ATOM 718 N N . VAL A 1 96 ? -22.649 8.099 23.946 1.00 55.44 96 VAL A N 1
ATOM 719 C CA . VAL A 1 96 ? -23.821 7.930 23.098 1.00 55.44 96 VAL A CA 1
ATOM 720 C C . VAL A 1 96 ? -24.768 9.073 23.469 1.00 55.44 96 VAL A C 1
ATOM 722 O O . VAL A 1 96 ? -25.079 9.207 24.657 1.00 55.44 96 VAL A O 1
ATOM 725 N N . PRO A 1 97 ? -25.210 9.913 22.513 1.00 58.62 97 PRO A N 1
ATOM 726 C CA . PRO A 1 97 ? -26.245 10.901 22.784 1.00 58.62 97 PRO A CA 1
ATOM 727 C C . PRO A 1 97 ? -27.421 10.186 23.451 1.00 58.62 97 PRO A C 1
ATOM 729 O O . PRO A 1 97 ? -27.932 9.209 22.898 1.00 58.62 97 PRO A O 1
ATOM 732 N N . GLN A 1 98 ? -27.776 10.608 24.669 1.00 57.25 98 GLN A N 1
ATOM 733 C CA . GLN A 1 98 ? -28.827 9.979 25.465 1.00 57.25 98 GLN A CA 1
ATOM 734 C C . GLN A 1 98 ? -30.077 9.831 24.596 1.00 57.25 98 GLN A C 1
ATOM 736 O O . GLN A 1 98 ? -30.599 10.811 24.068 1.00 57.25 98 GLN A O 1
ATOM 741 N N . GLN A 1 99 ? -30.513 8.588 24.393 1.00 59.75 99 GLN A N 1
ATOM 742 C CA . GLN A 1 99 ? -31.725 8.289 23.648 1.00 59.75 99 GLN A CA 1
ATOM 743 C C . GLN A 1 99 ? -32.908 8.869 24.431 1.00 59.75 99 GLN A C 1
ATOM 745 O O . GLN A 1 99 ? -33.339 8.290 25.425 1.00 59.75 99 GLN A O 1
ATOM 750 N N . GLU A 1 100 ? -33.410 10.024 23.992 1.00 56.84 100 GLU A N 1
ATOM 751 C CA . GLU A 1 100 ? -34.726 10.528 24.384 1.00 56.84 100 GLU A CA 1
ATOM 752 C C . GLU A 1 100 ? -35.764 9.415 24.168 1.00 56.84 100 GLU A C 1
ATOM 754 O O . GLU A 1 100 ? -35.665 8.638 23.208 1.00 56.84 100 GLU A O 1
ATOM 759 N N . ALA A 1 101 ? -36.716 9.299 25.099 1.00 56.41 101 ALA A N 1
ATOM 760 C CA . ALA A 1 101 ? -37.662 8.188 25.168 1.00 56.41 101 ALA A CA 1
ATOM 761 C C . ALA A 1 101 ? -38.313 7.921 23.791 1.00 56.41 101 ALA A C 1
ATOM 763 O O . ALA A 1 101 ? -38.566 8.868 23.041 1.00 56.41 101 ALA A O 1
ATOM 764 N N . PRO A 1 102 ? -38.622 6.660 23.427 1.00 59.97 102 PRO A N 1
ATOM 765 C CA . PRO A 1 102 ? -39.142 6.315 22.097 1.00 59.97 102 PRO A CA 1
ATOM 766 C C . PRO A 1 102 ? -40.401 7.102 21.695 1.00 59.97 102 PRO A C 1
ATOM 768 O O . PRO A 1 102 ? -40.633 7.303 20.501 1.00 59.97 102 PRO A O 1
ATOM 771 N N . ASP A 1 103 ? -41.170 7.594 22.667 1.00 68.50 103 ASP A N 1
ATOM 772 C CA . ASP A 1 103 ? -42.313 8.477 22.432 1.00 68.50 103 ASP A CA 1
ATOM 773 C C . ASP A 1 103 ? -41.903 9.910 22.059 1.00 68.50 103 ASP A C 1
ATOM 775 O O . ASP A 1 103 ? -42.472 10.484 21.134 1.00 68.50 103 ASP A O 1
ATOM 779 N N . GLN A 1 104 ? -40.850 10.466 22.668 1.00 71.88 104 GLN A N 1
ATOM 780 C CA . GLN A 1 104 ? -40.362 11.820 22.369 1.00 71.88 104 GLN A CA 1
ATOM 781 C C . GLN A 1 104 ? -39.869 11.941 20.923 1.00 71.88 104 GLN A C 1
ATOM 783 O O . GLN A 1 104 ? -40.211 12.897 20.227 1.00 71.88 104 GLN A O 1
ATOM 788 N N . ARG A 1 105 ? -39.142 10.934 20.423 1.00 75.88 105 ARG A N 1
ATOM 789 C CA . ARG A 1 105 ? -38.640 10.927 19.040 1.00 75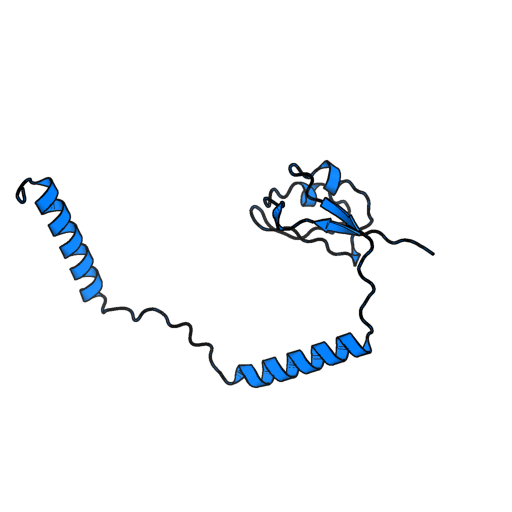.88 105 ARG A CA 1
ATOM 790 C C . ARG A 1 105 ? -39.772 10.835 18.011 1.00 75.88 105 ARG A C 1
ATOM 792 O O . ARG A 1 105 ? -39.702 11.471 16.961 1.00 75.88 105 ARG A O 1
ATOM 799 N N . LYS A 1 106 ? -40.834 10.078 18.313 1.00 81.81 106 LYS A N 1
ATOM 800 C CA . LYS A 1 106 ? -42.045 10.017 17.475 1.00 81.81 106 LYS A CA 1
ATOM 801 C C . LYS A 1 106 ? -42.782 11.357 17.468 1.00 81.81 106 LYS A C 1
ATOM 803 O O . LYS A 1 106 ? -43.173 11.808 16.392 1.00 81.81 106 LYS A O 1
ATOM 808 N N . GLN A 1 107 ? -42.905 12.006 18.628 1.00 82.25 107 GLN A N 1
ATOM 809 C CA . GLN A 1 107 ? -43.526 13.327 18.758 1.00 82.25 107 GLN A CA 1
ATOM 810 C C . GLN A 1 107 ? -42.788 14.383 17.923 1.00 82.25 107 GLN A C 1
ATOM 812 O O . GLN A 1 107 ? -43.402 15.076 17.119 1.00 82.25 107 GLN A O 1
ATOM 817 N N . GLN A 1 108 ? -41.457 14.438 18.026 1.00 82.25 108 GLN A N 1
ATOM 818 C CA . GLN A 1 108 ? -40.626 15.390 17.282 1.00 82.25 108 GLN A CA 1
ATOM 819 C C . GLN A 1 108 ? -40.745 15.219 15.758 1.00 82.25 108 GLN A C 1
ATOM 821 O O . GLN A 1 108 ? -40.823 16.205 15.022 1.00 82.25 108 GLN A O 1
ATOM 826 N N . ILE A 1 109 ? -40.783 13.973 15.269 1.00 85.44 109 ILE A N 1
ATOM 827 C CA . ILE A 1 109 ? -40.955 13.682 13.838 1.00 85.44 109 ILE A CA 1
ATOM 828 C C . ILE A 1 109 ? -42.358 14.093 13.374 1.00 85.44 109 ILE A C 1
ATOM 830 O O . ILE A 1 109 ? -42.498 14.716 12.319 1.00 85.44 109 ILE A O 1
ATOM 834 N N . ALA A 1 110 ? -43.392 13.794 14.164 1.00 87.38 110 ALA A N 1
ATOM 835 C CA . ALA A 1 110 ? -44.763 14.196 13.863 1.00 87.38 110 ALA A CA 1
ATOM 836 C C . ALA A 1 110 ? -44.909 15.728 13.807 1.00 87.38 110 ALA A C 1
ATOM 838 O O . ALA A 1 110 ? -45.479 16.255 12.847 1.00 87.38 110 ALA A O 1
ATOM 839 N N . ASP A 1 111 ? -44.315 16.444 14.763 1.00 86.31 111 ASP A N 1
ATOM 840 C CA . ASP A 1 111 ? -44.315 17.908 14.814 1.00 86.31 111 ASP A CA 1
ATOM 841 C C . ASP A 1 111 ? -43.584 18.528 13.618 1.00 86.31 111 ASP A C 1
ATOM 843 O O . ASP A 1 111 ? -44.053 19.505 13.025 1.00 86.31 111 ASP A O 1
ATOM 847 N N . ALA A 1 112 ? -42.453 17.949 13.205 1.00 86.56 112 ALA A N 1
ATOM 848 C CA . ALA A 1 112 ? -41.725 18.397 12.022 1.00 86.56 112 ALA A CA 1
ATOM 849 C C . ALA A 1 112 ? -42.554 18.220 10.737 1.00 86.56 112 ALA A C 1
ATOM 851 O O . ALA A 1 112 ? -42.639 19.141 9.918 1.00 86.56 112 ALA A O 1
ATOM 852 N N . ILE A 1 113 ? -43.221 17.072 10.576 1.00 91.62 113 ILE A N 1
ATOM 853 C CA . ILE A 1 113 ? -44.092 16.795 9.424 1.00 91.62 113 ILE A CA 1
ATOM 854 C C . ILE A 1 113 ? -45.290 17.752 9.409 1.00 91.62 113 ILE A C 1
ATOM 856 O O . ILE A 1 113 ? -45.630 18.295 8.354 1.00 91.62 113 ILE A O 1
ATOM 860 N N . ALA A 1 114 ? -45.901 18.014 10.566 1.00 85.81 114 ALA A N 1
ATO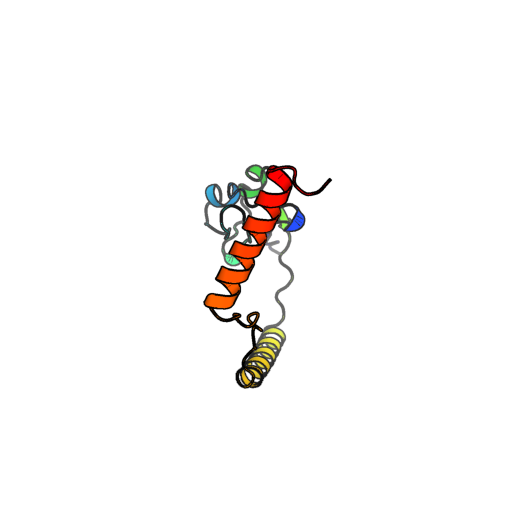M 861 C CA . ALA A 1 114 ? -47.014 18.949 10.692 1.00 85.81 114 ALA A CA 1
ATOM 862 C C . ALA A 1 114 ? -46.616 20.374 10.272 1.00 85.81 114 ALA A C 1
ATOM 864 O O . ALA A 1 114 ? -47.333 21.010 9.495 1.00 85.81 114 ALA A O 1
ATOM 865 N N . ARG A 1 115 ? -45.434 20.848 10.690 1.00 82.12 115 ARG A N 1
ATOM 866 C CA . ARG A 1 115 ? -44.896 22.160 10.284 1.00 82.12 115 ARG A CA 1
ATOM 867 C C . ARG A 1 115 ? -44.684 22.256 8.773 1.00 82.12 115 ARG A C 1
ATOM 869 O O . ARG A 1 115 ? -45.077 23.247 8.161 1.00 82.12 115 ARG A O 1
ATOM 876 N N . VAL A 1 116 ? -44.100 21.234 8.145 1.00 88.62 116 VAL A N 1
ATOM 877 C CA . VAL A 1 116 ? -43.892 21.216 6.683 1.00 88.62 116 VAL A CA 1
ATOM 878 C C . VAL A 1 116 ? -45.227 21.182 5.939 1.00 88.62 116 VAL A C 1
ATOM 880 O O . VAL A 1 116 ? -45.405 21.898 4.953 1.00 88.62 116 VAL A O 1
ATOM 883 N N . LYS A 1 117 ? -46.198 20.407 6.434 1.00 86.38 117 LYS A N 1
ATOM 884 C CA . LYS A 1 117 ? -47.541 20.328 5.850 1.00 86.38 117 LYS A CA 1
ATOM 885 C C . LYS A 1 117 ? -48.292 21.661 5.950 1.00 86.38 117 LYS A C 1
ATOM 887 O O . LYS A 1 117 ? -48.934 22.057 4.976 1.00 86.38 117 LYS A O 1
ATOM 892 N N . ALA A 1 118 ? -48.159 22.381 7.066 1.00 77.94 118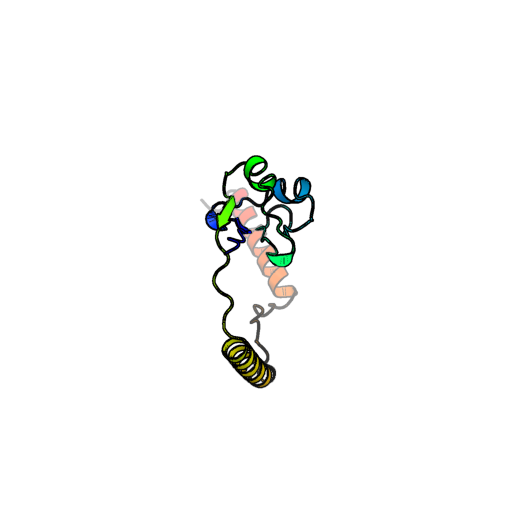 ALA A N 1
ATOM 893 C CA . ALA A 1 118 ? -48.724 23.721 7.242 1.00 77.94 118 ALA A CA 1
ATOM 894 C C . ALA A 1 118 ? -48.110 24.750 6.272 1.00 77.94 118 ALA A C 1
ATOM 896 O O . ALA A 1 118 ? -48.841 25.536 5.669 1.00 77.94 118 ALA A O 1
ATOM 897 N N . ARG A 1 119 ? -46.789 24.689 6.039 1.00 76.25 119 ARG A N 1
ATOM 898 C CA . ARG A 1 119 ? -46.102 25.531 5.038 1.00 76.25 119 ARG A CA 1
ATOM 899 C C . ARG A 1 119 ? -46.549 25.206 3.610 1.00 76.25 119 ARG A C 1
ATOM 901 O O . ARG A 1 119 ? -46.793 26.110 2.822 1.00 76.25 119 ARG A O 1
ATOM 908 N N . LYS A 1 120 ? -46.709 23.919 3.283 1.00 75.19 120 LYS A N 1
ATOM 909 C CA . LYS A 1 120 ? -47.106 23.462 1.940 1.00 75.19 120 LYS A CA 1
ATOM 910 C C . LYS A 1 120 ? -48.579 23.738 1.609 1.00 75.19 120 LYS A C 1
ATOM 912 O O . LYS A 1 120 ? -48.915 23.872 0.440 1.00 75.19 120 LYS A O 1
ATOM 917 N N . SER A 1 121 ? -49.438 23.850 2.624 1.00 66.94 121 SER A N 1
ATOM 918 C CA . SER A 1 121 ? -50.872 24.155 2.465 1.00 66.94 121 SER A CA 1
ATOM 919 C C . SER A 1 121 ? -51.180 25.663 2.492 1.00 66.94 121 SER A C 1
ATOM 921 O O . SER A 1 121 ? -52.345 26.041 2.496 1.00 66.94 121 SER A O 1
ATOM 923 N N . GLY A 1 122 ? -50.154 26.527 2.512 1.00 64.38 122 GLY A N 1
ATOM 924 C CA . GLY A 1 122 ? -50.308 27.977 2.344 1.00 64.38 122 GLY A CA 1
ATOM 925 C C . GLY A 1 122 ? -50.866 28.743 3.552 1.00 64.38 122 GLY A C 1
ATOM 926 O O . GLY A 1 122 ? -51.419 29.823 3.364 1.00 64.38 122 GLY A O 1
ATOM 927 N N . MET A 1 123 ? -50.736 28.219 4.779 1.00 58.00 123 MET A N 1
ATOM 928 C CA . MET A 1 123 ? -51.312 28.832 5.995 1.00 58.00 123 MET A CA 1
ATOM 929 C C . MET A 1 123 ? -50.333 29.708 6.805 1.00 58.00 123 MET A C 1
ATOM 931 O O . MET A 1 123 ? -50.709 30.260 7.833 1.00 58.00 123 MET A O 1
ATOM 935 N N . LEU A 1 124 ? -49.084 29.863 6.359 1.00 57.34 124 LEU A N 1
ATOM 936 C CA . LEU A 1 124 ? -48.188 30.929 6.818 1.00 57.34 124 LEU A CA 1
ATOM 937 C C . LEU A 1 124 ? -47.647 31.640 5.576 1.00 57.34 124 LEU A C 1
ATOM 939 O O . LEU A 1 124 ? -46.841 31.063 4.844 1.00 57.34 124 LEU A O 1
ATOM 943 N N . LYS A 1 125 ? -48.151 32.852 5.332 1.00 57.03 125 LYS A N 1
ATOM 944 C CA . LYS A 1 125 ? -47.442 33.850 4.526 1.00 57.03 125 LYS A CA 1
ATOM 945 C C . LYS A 1 125 ? -46.254 34.371 5.323 1.00 57.03 125 LYS A C 1
ATOM 947 O O . LYS A 1 125 ? -46.410 34.491 6.559 1.00 57.03 125 LYS A O 1
#

pLDDT: mean 84.92, std 14.0, range [50.69, 98.0]

Organism: NCBI:txid593135

InterPro domains:
  IPR001080 3Fe-4S ferredoxin [PR00352] (9-20)
  IPR001080 3Fe-4S ferredoxin [PR00352] (20-30)
  IPR001080 3Fe-4S ferredoxin [PR00352] (47-59)
  IPR010207 Ion-translocating oxidoreductase complex, RnfB/RsxB [TIGR01944] (6-83)
  IPR017896 4Fe-4S ferredoxin-type, iron-sulphur binding domain [PS51379] (5-34)
  IPR017896 4Fe-4S ferredoxin-type, iron-sulphur binding domain [PS51379] (35-64)
  IPR017900 4Fe-4S ferredoxin, iron-sulphur binding, conserved site [PS00198] (14-25)
  IPR017900 4Fe-4S ferredoxin, iron-sulphur binding, conserved site [PS00198] (44-55)
  IPR050157 Photosystem I iron-sulfur center [PTHR24960] (8-63)

Secondary structure (DSSP, 8-state):
-----EEEE-GGG-----HHHHH-TT--EE--TTS--EE-GGG-----HHHHH-TT--EEEEPPPPPPPHHHHHHHHHHHHHHHHHHTTS-----PPP---HHHHHHHHHHHHHHHHHHHTT---

Radius of gyration: 26.73 Å; chains: 1; bounding box: 78×46×48 Å